Protein AF-R7IUG2-F1 (afdb_monomer_lite)

Secondary structure (DSSP, 8-state):
-HHHHHHHHHTT-EEEEES-HHHHHTSHHHHHHHHHTTPPTT-----EEEEEPPP------

Structure (mmCIF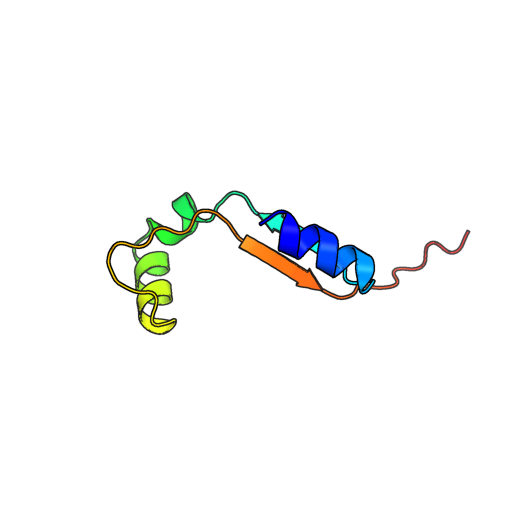, N/CA/C/O backbone):
data_AF-R7IUG2-F1
#
_entry.id   AF-R7IUG2-F1
#
loop_
_atom_site.group_PDB
_atom_site.id
_atom_site.type_symbol
_atom_site.label_atom_id
_atom_site.label_alt_id
_atom_site.label_comp_id
_atom_site.label_asym_id
_atom_site.label_entity_id
_atom_site.label_seq_id
_atom_site.pdbx_PDB_ins_code
_atom_site.Cartn_x
_atom_site.Cartn_y
_atom_site.Cartn_z
_atom_site.occupancy
_atom_site.B_iso_or_equiv
_atom_site.auth_seq_id
_atom_site.auth_comp_id
_atom_site.auth_asym_id
_atom_site.auth_atom_id
_atom_site.pdbx_PDB_model_num
ATOM 1 N N . MET A 1 1 ? -2.788 -8.521 -4.023 1.00 94.25 1 MET A N 1
ATOM 2 C CA . MET A 1 1 ? -1.688 -7.566 -4.300 1.00 94.25 1 MET A CA 1
ATOM 3 C C . MET A 1 1 ? -0.900 -7.952 -5.551 1.00 94.25 1 MET A C 1
ATOM 5 O O . MET A 1 1 ? -0.593 -7.062 -6.327 1.00 94.25 1 MET A O 1
ATOM 9 N N . GLU A 1 2 ? -0.641 -9.242 -5.800 1.00 96.38 2 GLU A N 1
ATOM 10 C CA . GLU A 1 2 ? 0.121 -9.738 -6.966 1.00 96.38 2 GLU A CA 1
ATOM 11 C C . GLU A 1 2 ? -0.316 -9.168 -8.326 1.00 96.38 2 GLU A C 1
ATOM 13 O O . GLU A 1 2 ? 0.514 -8.599 -9.025 1.00 96.38 2 GLU A O 1
ATOM 18 N N . ASN A 1 3 ? -1.611 -9.210 -8.667 1.00 97.81 3 ASN A N 1
ATOM 19 C CA . ASN A 1 3 ? -2.093 -8.669 -9.948 1.00 97.81 3 ASN A CA 1
ATOM 20 C C . ASN A 1 3 ? -1.688 -7.202 -10.173 1.00 97.81 3 ASN A C 1
ATOM 22 O O . ASN A 1 3 ? -1.336 -6.830 -11.286 1.00 97.81 3 ASN A O 1
ATOM 26 N N . MET A 1 4 ? -1.695 -6.370 -9.124 1.00 97.75 4 MET A N 1
ATOM 27 C CA . MET A 1 4 ? -1.287 -4.963 -9.229 1.00 97.75 4 MET A CA 1
ATOM 28 C C . MET A 1 4 ? 0.215 -4.825 -9.507 1.00 97.75 4 MET A C 1
ATOM 30 O O . MET A 1 4 ? 0.616 -3.955 -10.269 1.00 97.75 4 MET A O 1
ATOM 34 N N . VAL A 1 5 ? 1.039 -5.689 -8.909 1.00 97.75 5 VAL A N 1
ATOM 35 C CA . VAL A 1 5 ? 2.501 -5.721 -9.099 1.00 97.75 5 VAL A CA 1
ATOM 36 C C . VAL A 1 5 ? 2.867 -6.201 -10.507 1.00 97.75 5 VAL A C 1
ATOM 38 O O . VAL A 1 5 ? 3.740 -5.617 -11.153 1.00 97.75 5 VAL A O 1
ATOM 41 N N . LEU A 1 6 ? 2.173 -7.228 -11.010 1.00 98.19 6 LEU A N 1
ATOM 42 C CA . LEU A 1 6 ? 2.358 -7.724 -12.377 1.00 98.19 6 LEU A CA 1
ATOM 43 C C . LEU A 1 6 ? 2.003 -6.643 -13.406 1.00 98.19 6 LEU A C 1
ATOM 45 O O . LEU A 1 6 ? 2.815 -6.330 -14.272 1.00 98.19 6 LEU A O 1
ATOM 49 N N . GLN A 1 7 ? 0.846 -5.997 -13.247 1.00 98.31 7 GLN A N 1
ATOM 50 C CA . GLN A 1 7 ? 0.416 -4.915 -14.137 1.00 98.31 7 GLN A CA 1
ATOM 51 C C . GLN A 1 7 ? 1.327 -3.681 -14.061 1.00 98.31 7 GLN A C 1
ATOM 53 O O . GLN A 1 7 ? 1.635 -3.081 -15.087 1.00 98.31 7 GLN A O 1
ATOM 58 N N . ALA A 1 8 ? 1.821 -3.318 -12.872 1.00 97.69 8 ALA A N 1
ATOM 59 C CA . ALA A 1 8 ? 2.806 -2.244 -12.742 1.00 97.69 8 ALA A CA 1
ATOM 60 C C . ALA A 1 8 ? 4.070 -2.540 -13.568 1.00 97.69 8 ALA A C 1
ATOM 62 O O . 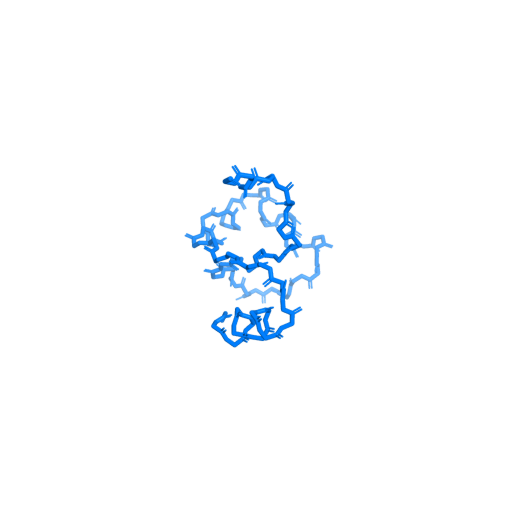ALA A 1 8 ? 4.539 -1.671 -14.300 1.00 97.69 8 ALA A O 1
ATOM 63 N N . THR A 1 9 ? 4.563 -3.781 -13.523 1.00 96.12 9 THR A N 1
ATOM 64 C CA . THR A 1 9 ? 5.734 -4.212 -14.302 1.00 96.12 9 THR A CA 1
ATOM 65 C C . THR A 1 9 ? 5.489 -4.108 -15.810 1.00 96.12 9 THR A C 1
ATOM 67 O O . THR A 1 9 ? 6.345 -3.583 -16.522 1.00 96.12 9 THR A O 1
ATOM 70 N N . GLU A 1 10 ? 4.323 -4.546 -16.297 1.00 97.81 10 GLU A N 1
ATOM 71 C CA . GLU A 1 10 ? 3.938 -4.432 -17.717 1.00 97.81 10 GLU A CA 1
ATOM 72 C C . GLU A 1 10 ? 3.899 -2.973 -18.203 1.00 97.81 10 GLU A C 1
ATOM 74 O O . GLU A 1 10 ? 4.252 -2.687 -19.345 1.00 97.81 10 GLU A O 1
ATOM 79 N N . LEU A 1 11 ? 3.533 -2.042 -17.319 1.00 96.75 11 LEU A N 1
ATOM 80 C CA . LEU A 1 11 ? 3.477 -0.603 -17.593 1.00 96.75 11 LEU A CA 1
ATOM 81 C C . LEU A 1 11 ? 4.817 0.126 -17.368 1.00 96.75 11 LEU A C 1
ATOM 83 O O . LEU A 1 11 ? 4.874 1.348 -17.499 1.00 96.75 11 LEU A O 1
ATOM 87 N N . GLY A 1 12 ? 5.892 -0.584 -17.006 1.00 94.81 12 GLY A N 1
ATOM 88 C CA . GLY A 1 12 ? 7.190 0.027 -16.687 1.00 94.81 12 GLY A CA 1
ATOM 89 C C . GLY A 1 12 ? 7.215 0.803 -15.361 1.00 94.81 12 GLY A C 1
ATOM 90 O O . GLY A 1 12 ? 8.115 1.612 -15.129 1.00 94.81 12 GLY A O 1
ATOM 91 N N . ILE A 1 13 ? 6.242 0.566 -14.480 1.00 96.44 13 ILE A N 1
ATOM 92 C CA . ILE A 1 13 ? 6.132 1.163 -13.147 1.00 96.44 13 ILE A CA 1
ATOM 93 C C . ILE A 1 13 ? 6.805 0.230 -12.138 1.00 96.44 13 ILE A C 1
ATOM 95 O O . ILE A 1 13 ? 6.577 -0.979 -12.120 1.00 96.44 13 ILE A O 1
ATOM 99 N N . ALA A 1 14 ? 7.629 0.786 -11.254 1.00 96.38 14 ALA A N 1
ATOM 100 C CA . ALA A 1 14 ? 8.178 0.017 -10.151 1.00 96.38 14 ALA A CA 1
ATOM 101 C C . ALA A 1 14 ? 7.159 -0.112 -9.021 1.00 96.38 14 ALA A C 1
ATOM 103 O O . ALA A 1 14 ? 6.424 0.824 -8.706 1.00 96.38 14 ALA A O 1
ATOM 104 N N . SER A 1 15 ? 7.153 -1.278 -8.381 1.00 96.75 15 SER A N 1
ATOM 105 C CA . SER A 1 15 ? 6.225 -1.583 -7.299 1.00 96.75 15 SER A CA 1
ATOM 106 C C . SER A 1 15 ? 6.899 -2.316 -6.145 1.00 96.75 15 SER A C 1
ATOM 108 O O . SER A 1 15 ? 7.808 -3.114 -6.373 1.00 96.75 15 SER A O 1
ATOM 110 N N . CYS A 1 16 ? 6.417 -2.096 -4.922 1.00 96.44 16 CYS A N 1
ATOM 111 C CA . CYS A 1 16 ? 6.860 -2.808 -3.723 1.00 96.44 16 CYS A CA 1
ATOM 112 C C . CYS A 1 16 ? 5.667 -3.155 -2.823 1.00 96.44 16 CYS A C 1
ATOM 114 O O . CYS A 1 16 ? 4.812 -2.302 -2.568 1.00 96.44 16 CYS A O 1
ATOM 116 N N . ILE A 1 17 ? 5.624 -4.397 -2.327 1.00 97.12 17 ILE A N 1
ATOM 117 C CA . ILE A 1 17 ? 4.668 -4.812 -1.295 1.00 97.12 17 ILE A CA 1
ATOM 118 C C . ILE A 1 17 ? 5.277 -4.537 0.077 1.00 97.12 17 ILE A C 1
ATOM 120 O O . ILE A 1 17 ? 6.338 -5.065 0.406 1.00 97.12 17 ILE A O 1
ATOM 124 N N . VAL A 1 18 ? 4.572 -3.768 0.904 1.00 96.31 18 VAL A N 1
ATOM 125 C CA . VAL A 1 18 ? 4.954 -3.533 2.302 1.00 96.31 18 VAL A CA 1
ATOM 126 C C . VAL A 1 18 ? 4.018 -4.325 3.211 1.00 96.31 18 VAL A C 1
ATOM 128 O O . VAL A 1 18 ? 2.856 -3.964 3.404 1.00 96.31 18 VAL A O 1
ATOM 131 N N . SER A 1 19 ? 4.534 -5.414 3.784 1.00 94.25 19 SER A N 1
ATOM 132 C CA . SER A 1 19 ? 3.791 -6.328 4.667 1.00 94.25 19 SER A CA 1
ATOM 133 C C . SER A 1 19 ? 3.751 -5.822 6.114 1.00 94.25 19 SER A C 1
ATOM 135 O O . SER A 1 19 ? 4.254 -6.482 7.018 1.00 94.25 19 SER A O 1
ATOM 137 N N . ARG A 1 20 ? 3.219 -4.612 6.321 1.00 94.31 20 ARG A N 1
ATOM 138 C CA .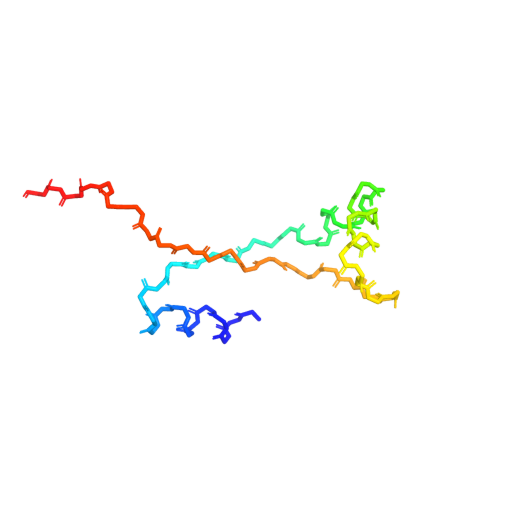 ARG A 1 20 ? 3.025 -4.006 7.657 1.00 94.31 20 ARG A CA 1
ATOM 139 C C . ARG A 1 20 ? 1.665 -3.322 7.826 1.00 94.31 20 ARG A C 1
ATOM 141 O O . ARG A 1 20 ? 1.487 -2.498 8.715 1.00 94.31 20 ARG A O 1
ATOM 148 N N . GLY A 1 21 ? 0.718 -3.611 6.930 1.00 95.19 21 GLY A N 1
ATOM 149 C CA . GLY A 1 21 ? -0.598 -2.968 6.925 1.00 95.19 21 GLY A CA 1
ATOM 150 C C . GLY A 1 21 ? -1.342 -3.154 8.244 1.00 95.19 21 GLY A C 1
ATOM 151 O O . GLY A 1 21 ? -1.842 -2.185 8.815 1.00 95.19 21 GLY A O 1
ATOM 152 N N . TYR A 1 22 ? -1.341 -4.380 8.763 1.00 95.38 22 TYR A N 1
ATOM 153 C CA . TYR A 1 22 ? -2.072 -4.728 9.974 1.00 95.38 22 TYR A CA 1
ATOM 154 C C . TYR A 1 22 ? -1.506 -4.010 11.205 1.00 95.38 22 TYR A C 1
ATOM 156 O O . TYR A 1 22 ? -2.235 -3.349 11.946 1.00 95.38 22 TYR A O 1
ATOM 164 N N . GLU A 1 23 ? -0.191 -4.057 11.408 1.00 95.88 23 GLU A N 1
ATOM 165 C CA . GLU A 1 23 ? 0.466 -3.407 12.542 1.00 95.88 23 GLU A CA 1
ATOM 166 C C . GLU A 1 23 ? 0.331 -1.884 12.468 1.00 95.88 23 GLU A C 1
ATOM 168 O O . GLU A 1 23 ? 0.076 -1.241 13.483 1.00 95.88 23 GLU A O 1
ATOM 173 N N . THR A 1 24 ? 0.431 -1.298 11.271 1.00 96.19 24 THR A N 1
ATOM 174 C CA . THR A 1 24 ? 0.234 0.144 11.081 1.00 96.19 24 THR A CA 1
ATOM 175 C C . THR A 1 24 ? -1.189 0.568 11.449 1.00 96.19 24 THR A C 1
ATOM 177 O O . THR A 1 24 ? -1.364 1.534 12.195 1.00 96.19 24 THR A O 1
ATOM 180 N N . PHE A 1 25 ? -2.206 -0.156 10.980 1.00 96.88 25 PHE A N 1
ATOM 181 C CA . PHE A 1 25 ? -3.608 0.243 11.135 1.00 96.88 25 PHE A CA 1
ATOM 182 C C . PHE A 1 25 ? -4.315 -0.300 12.382 1.00 96.88 25 PHE A C 1
ATOM 184 O O . PHE A 1 25 ? -5.419 0.137 12.702 1.00 96.88 25 PHE A O 1
ATOM 191 N N . SER A 1 26 ? -3.660 -1.177 13.143 1.00 95.50 26 SER A N 1
ATOM 192 C CA . SER A 1 26 ? -4.107 -1.577 14.485 1.00 95.50 26 SER A CA 1
ATOM 193 C C . SER A 1 26 ? -3.806 -0.524 15.567 1.00 95.50 26 SER A C 1
ATOM 195 O O . SER A 1 26 ? -4.372 -0.598 16.662 1.00 95.50 26 SER A O 1
ATOM 197 N N . SER A 1 27 ? -2.978 0.485 15.270 1.00 96.62 27 SER A N 1
ATOM 198 C CA . SER A 1 27 ? -2.746 1.652 16.138 1.00 96.62 27 SER A CA 1
ATOM 199 C C . SER A 1 27 ? -3.949 2.611 16.183 1.00 96.62 27 SER A C 1
ATOM 201 O O . SER A 1 27 ? -4.857 2.544 15.349 1.00 96.62 27 SER A O 1
ATOM 203 N N . GLU A 1 28 ? -3.988 3.520 17.164 1.00 97.25 28 GLU A N 1
ATOM 204 C CA . GLU A 1 28 ? -5.041 4.544 17.231 1.00 97.25 28 GLU A CA 1
ATOM 205 C C . GLU A 1 28 ? -4.932 5.529 16.061 1.00 97.25 28 GLU A C 1
ATOM 207 O O . GLU A 1 28 ? -5.937 5.852 15.423 1.00 97.25 28 GLU A O 1
ATOM 212 N N . GLU A 1 29 ? -3.713 5.963 15.757 1.00 97.25 29 GLU A N 1
ATOM 213 C CA . GLU A 1 29 ? -3.384 6.863 14.656 1.00 97.25 29 GLU A CA 1
ATOM 214 C C . GLU A 1 29 ? -3.765 6.238 13.314 1.00 97.25 29 GLU A C 1
ATOM 216 O O . GLU A 1 29 ? -4.441 6.869 12.503 1.00 97.25 29 GLU A O 1
ATOM 221 N N . GLY A 1 30 ? -3.425 4.964 13.112 1.00 96.44 30 GLY A N 1
ATOM 222 C CA . GLY A 1 30 ? -3.818 4.216 11.924 1.00 96.44 30 GLY A CA 1
ATOM 223 C C . GLY A 1 30 ? -5.338 4.158 11.761 1.00 96.44 30 GLY A C 1
ATOM 224 O O . GLY A 1 30 ? -5.865 4.495 10.700 1.00 96.44 30 GLY A O 1
ATOM 225 N N . ARG A 1 31 ? -6.080 3.818 12.822 1.00 96.50 31 ARG A N 1
ATOM 226 C CA . ARG A 1 31 ? -7.553 3.810 12.767 1.00 96.50 31 ARG A CA 1
ATOM 227 C C . ARG A 1 31 ? -8.160 5.184 12.468 1.00 96.50 31 ARG A C 1
ATOM 229 O O . ARG A 1 31 ? -9.233 5.231 11.868 1.00 96.50 31 ARG A O 1
ATOM 236 N N . LYS A 1 32 ? -7.524 6.290 12.878 1.00 97.69 32 LYS A N 1
ATOM 237 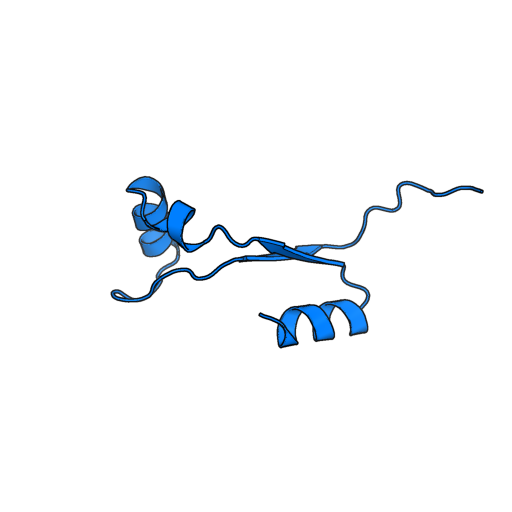C CA . LYS A 1 32 ? -7.958 7.651 12.501 1.00 97.69 32 LYS A CA 1
ATOM 238 C C . LYS A 1 32 ? -7.794 7.870 10.998 1.00 97.69 32 LYS A C 1
ATOM 240 O O . LYS A 1 32 ? -8.769 8.232 10.349 1.00 97.69 32 LYS A O 1
ATOM 245 N N . ILE A 1 33 ? -6.636 7.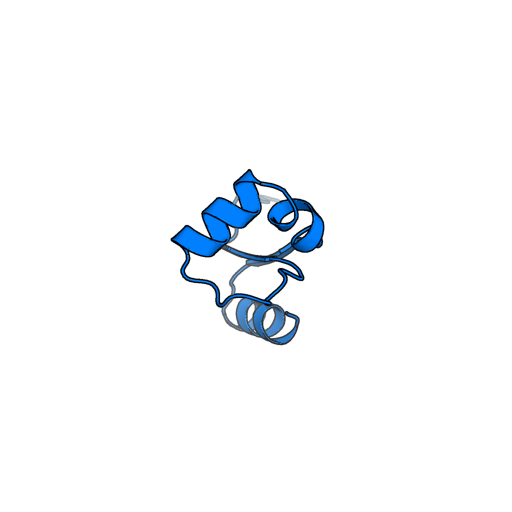512 10.442 1.00 97.19 33 ILE A N 1
ATOM 246 C CA . ILE A 1 33 ? -6.373 7.586 8.997 1.00 97.19 33 ILE A CA 1
ATOM 247 C C . ILE A 1 33 ? -7.382 6.738 8.204 1.00 97.19 33 ILE A C 1
ATOM 249 O O . ILE A 1 33 ? -7.912 7.201 7.202 1.00 97.19 33 ILE A O 1
ATOM 253 N N . MET A 1 34 ? -7.729 5.528 8.664 1.00 97.00 34 MET A N 1
ATOM 254 C CA . MET A 1 34 ? -8.755 4.708 7.995 1.00 97.00 34 MET A CA 1
ATOM 255 C C . MET A 1 34 ? -10.124 5.387 7.927 1.00 97.00 34 MET A C 1
ATOM 257 O O . MET A 1 34 ? -10.824 5.231 6.931 1.00 97.00 34 MET A O 1
ATOM 261 N N . LYS A 1 35 ? -10.511 6.127 8.973 1.00 96.62 35 LYS A N 1
ATOM 262 C CA . LYS A 1 35 ? -11.763 6.896 8.976 1.00 96.62 35 LYS A CA 1
ATOM 263 C C . LYS A 1 35 ? -11.684 8.086 8.026 1.00 96.62 35 LYS A C 1
ATOM 265 O O . LYS A 1 35 ? -12.644 8.338 7.311 1.00 96.62 35 LYS A O 1
ATOM 270 N N . GLU A 1 36 ? -10.556 8.794 8.017 1.00 97.88 36 GLU A N 1
ATOM 271 C CA . GLU A 1 36 ? -10.307 9.919 7.106 1.00 97.88 36 GLU A CA 1
ATOM 272 C C . GLU A 1 36 ? -10.308 9.485 5.635 1.00 97.88 36 GLU A C 1
ATOM 274 O O . GLU A 1 36 ? -10.785 10.222 4.782 1.00 97.88 36 GLU A O 1
ATOM 279 N N . TRP A 1 37 ? -9.815 8.279 5.340 1.00 97.25 37 TRP A N 1
ATOM 280 C CA . TRP A 1 37 ? -9.847 7.669 4.005 1.00 97.25 37 TRP A CA 1
ATOM 281 C C . TRP A 1 37 ? -11.156 6.929 3.701 1.00 97.25 37 TRP A C 1
ATOM 283 O O . TRP A 1 37 ? -11.229 6.211 2.706 1.00 97.25 37 TRP A O 1
ATOM 293 N N . GLU A 1 38 ? -12.167 7.071 4.564 1.00 97.94 38 GLU A N 1
ATOM 294 C CA . GLU A 1 38 ? -13.510 6.507 4.384 1.00 97.94 38 GLU A CA 1
ATOM 295 C C . GLU A 1 38 ? -13.517 4.977 4.189 1.00 97.94 38 GLU A C 1
ATOM 297 O O . GLU A 1 38 ? -14.390 4.412 3.526 1.00 97.94 38 GLU A O 1
ATOM 302 N N . VAL A 1 39 ? -12.551 4.273 4.794 1.00 96.75 39 VAL A N 1
ATOM 303 C CA . VAL A 1 39 ? -12.498 2.808 4.749 1.00 96.75 39 VAL A CA 1
ATOM 304 C C . VAL A 1 39 ? -13.673 2.242 5.559 1.00 96.75 39 VAL A C 1
ATOM 306 O O . VAL A 1 39 ? -13.840 2.615 6.726 1.00 96.75 39 VAL A O 1
ATOM 309 N N . PRO A 1 40 ? -14.482 1.322 4.995 1.00 97.19 40 PRO A N 1
ATOM 310 C CA . PRO A 1 40 ? -15.628 0.766 5.700 1.00 97.19 40 PRO A CA 1
ATOM 311 C C . PRO A 1 40 ? -15.255 0.097 7.028 1.00 97.19 40 PRO A C 1
ATOM 313 O O . PRO A 1 40 ? -14.208 -0.540 7.171 1.00 97.19 40 PRO A O 1
ATOM 316 N N . GLN A 1 41 ? -16.152 0.202 8.009 1.00 93.81 41 GLN A N 1
ATOM 317 C CA . GLN A 1 41 ? -15.960 -0.435 9.308 1.00 93.81 41 GLN A CA 1
ATOM 318 C C . GLN A 1 41 ? -15.894 -1.964 9.167 1.00 93.81 41 GLN A C 1
ATOM 320 O O . GLN A 1 41 ? -16.643 -2.563 8.400 1.00 93.81 41 GLN A O 1
ATOM 325 N N . GLY A 1 42 ? -15.008 -2.597 9.940 1.00 94.25 42 GLY A N 1
ATOM 326 C CA . GLY A 1 42 ? -14.808 -4.051 9.930 1.00 94.25 42 GLY A CA 1
ATOM 327 C C . GLY A 1 42 ? -13.777 -4.540 8.910 1.00 94.25 42 GLY A C 1
ATOM 328 O O . GLY A 1 42 ? -13.486 -5.730 8.877 1.00 94.25 42 GLY A O 1
ATOM 329 N N . TYR A 1 43 ? -13.203 -3.643 8.106 1.00 96.25 43 TYR A N 1
ATOM 330 C CA . TYR A 1 43 ? -12.088 -3.968 7.222 1.00 96.25 43 TYR A CA 1
ATOM 331 C C . TYR A 1 43 ? -10.763 -3.881 7.979 1.00 96.25 43 TYR A C 1
ATOM 333 O O . TYR A 1 43 ? -10.587 -3.037 8.857 1.00 96.25 43 TYR A O 1
ATOM 341 N N . GLU A 1 44 ? -9.811 -4.721 7.586 1.00 95.12 44 GLU A N 1
ATOM 342 C CA . GLU A 1 44 ? -8.449 -4.722 8.114 1.00 95.12 44 GLU A CA 1
ATOM 343 C C . GLU A 1 44 ? -7.444 -4.541 6.978 1.00 95.12 44 GLU A C 1
ATOM 345 O O . GLU A 1 44 ? -7.562 -5.153 5.912 1.00 95.12 44 GLU A O 1
ATOM 350 N N . CYS A 1 45 ? -6.425 -3.712 7.203 1.00 95.31 45 CYS A N 1
ATOM 351 C CA . CYS A 1 45 ? -5.360 -3.534 6.227 1.00 95.31 45 CYS A CA 1
ATOM 352 C C . CYS A 1 45 ? -4.428 -4.752 6.232 1.00 95.31 45 CYS A C 1
ATOM 354 O O . CYS A 1 45 ? -3.818 -5.065 7.248 1.00 95.31 45 CYS A O 1
ATOM 356 N N . GLN A 1 46 ? -4.277 -5.409 5.081 1.00 94.50 46 GLN A N 1
ATOM 357 C CA . GLN A 1 46 ? -3.394 -6.575 4.928 1.00 94.50 46 GLN A CA 1
ATOM 358 C C . GLN A 1 46 ? -1.991 -6.204 4.419 1.00 94.50 46 GLN A C 1
ATOM 360 O O . GLN A 1 46 ? -1.049 -6.979 4.545 1.00 94.50 46 GLN A O 1
ATOM 365 N N . GLY A 1 47 ? -1.823 -5.016 3.841 1.00 94.69 47 GLY A N 1
ATOM 366 C CA . GLY A 1 47 ? -0.553 -4.571 3.280 1.00 94.69 47 GLY A CA 1
ATOM 367 C C . GLY A 1 47 ? -0.727 -3.427 2.296 1.00 94.69 47 GLY A C 1
ATOM 368 O O . GLY A 1 47 ? -1.846 -3.060 1.934 1.00 94.69 47 GLY A O 1
ATOM 369 N N . PHE A 1 48 ? 0.400 -2.876 1.862 1.00 96.06 48 PHE A N 1
ATOM 370 C CA . PHE A 1 48 ? 0.447 -1.775 0.905 1.00 96.06 48 PHE A CA 1
ATOM 371 C C . PHE A 1 48 ? 1.072 -2.240 -0.403 1.00 96.06 48 PHE A C 1
ATOM 373 O O . PHE A 1 48 ? 2.022 -3.023 -0.387 1.00 96.06 48 PHE A O 1
ATOM 380 N N .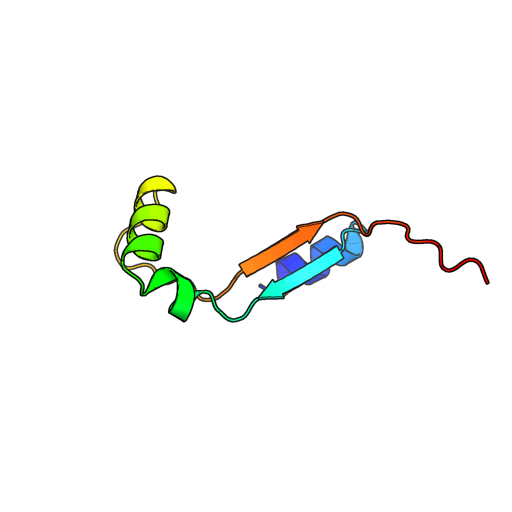 VAL A 1 49 ? 0.598 -1.691 -1.518 1.00 97.25 49 VAL A N 1
ATOM 381 C CA . VAL A 1 49 ? 1.307 -1.725 -2.800 1.00 97.25 49 VAL A CA 1
ATOM 382 C C . VAL A 1 49 ? 1.740 -0.299 -3.101 1.00 97.25 49 VAL A C 1
ATOM 384 O O . VAL A 1 49 ? 0.909 0.546 -3.422 1.00 97.25 49 VAL A O 1
ATOM 387 N N . ILE A 1 50 ? 3.033 -0.024 -2.957 1.00 96.88 50 ILE A N 1
ATOM 388 C CA . ILE A 1 50 ? 3.606 1.272 -3.320 1.00 96.88 50 ILE A CA 1
ATOM 389 C C . ILE A 1 50 ? 4.005 1.212 -4.788 1.00 96.88 50 ILE A C 1
ATOM 391 O O . ILE A 1 50 ? 4.636 0.240 -5.205 1.00 96.88 50 ILE A O 1
ATOM 395 N N . LEU A 1 51 ? 3.634 2.238 -5.552 1.00 96.88 51 LEU A N 1
ATOM 396 C CA . LEU A 1 51 ? 3.921 2.380 -6.976 1.00 96.88 51 LEU A CA 1
ATOM 397 C C . LEU A 1 51 ? 4.720 3.661 -7.213 1.00 96.88 51 LEU A C 1
ATOM 399 O O . LEU A 1 51 ? 4.466 4.678 -6.568 1.00 96.88 51 LEU A O 1
ATOM 403 N N . GLY A 1 52 ? 5.654 3.624 -8.155 1.00 95.56 52 GLY A N 1
ATOM 404 C CA . GLY A 1 52 ? 6.410 4.803 -8.552 1.00 95.56 52 GLY A CA 1
ATOM 405 C C . GLY A 1 52 ? 7.243 4.566 -9.801 1.00 95.56 52 GLY A C 1
ATOM 406 O O . GLY A 1 52 ? 7.553 3.431 -10.165 1.00 95.56 52 GLY A O 1
ATOM 407 N N . TYR A 1 53 ? 7.629 5.650 -10.463 1.00 94.19 53 TYR A N 1
ATOM 408 C CA . TYR A 1 53 ? 8.663 5.579 -11.486 1.00 94.19 53 TYR A CA 1
ATOM 409 C C . TYR A 1 53 ? 10.014 5.440 -10.791 1.00 94.19 53 TYR A C 1
ATOM 411 O O . TYR A 1 53 ? 10.302 6.164 -9.838 1.00 94.19 53 TYR A O 1
ATOM 419 N N . LYS A 1 54 ? 10.830 4.480 -11.236 1.00 82.81 54 LYS A N 1
ATOM 420 C CA . LYS A 1 54 ? 12.209 4.374 -10.755 1.00 82.81 54 LYS A CA 1
ATOM 421 C C . LYS A 1 54 ? 12.941 5.647 -11.140 1.00 82.81 54 LYS A C 1
ATOM 423 O O . LYS A 1 54 ? 12.975 6.000 -12.316 1.00 82.81 54 LYS A O 1
ATOM 428 N N . ASP A 1 55 ? 13.529 6.293 -10.145 1.00 77.12 55 ASP A N 1
ATOM 429 C CA . ASP A 1 55 ? 14.451 7.382 -10.399 1.00 77.12 55 ASP A CA 1
ATOM 430 C C . ASP A 1 55 ? 15.664 6.815 -11.146 1.00 77.12 55 ASP A C 1
ATOM 432 O O . ASP A 1 55 ? 16.192 5.756 -10.777 1.00 77.12 55 ASP A O 1
ATOM 436 N N . ILE A 1 56 ? 16.083 7.479 -12.223 1.00 61.97 56 ILE A N 1
ATOM 437 C CA . ILE A 1 56 ? 17.280 7.085 -12.967 1.00 61.97 56 ILE A CA 1
ATOM 438 C C . ILE A 1 56 ? 18.474 7.611 -12.170 1.00 61.97 56 ILE A C 1
ATOM 440 O O . ILE A 1 56 ? 19.127 8.574 -12.560 1.00 61.97 56 ILE A O 1
ATOM 444 N N . VAL A 1 57 ? 18.782 6.989 -11.033 1.00 60.41 57 VAL A N 1
ATOM 445 C CA . VAL A 1 57 ? 20.141 7.094 -10.503 1.00 60.41 57 VAL A CA 1
ATOM 446 C C . VAL A 1 57 ? 20.979 6.237 -11.439 1.00 60.41 57 VAL A C 1
ATOM 448 O O . VAL A 1 57 ? 20.946 5.009 -11.364 1.00 60.41 57 VAL A O 1
ATOM 451 N N . GLY A 1 58 ? 21.605 6.896 -12.415 1.00 49.62 58 GLY A N 1
ATOM 452 C CA . GLY A 1 58 ? 22.358 6.260 -13.482 1.00 49.62 58 GLY A CA 1
ATOM 453 C C . GLY A 1 58 ? 23.276 5.171 -12.939 1.00 49.62 58 GLY A C 1
ATOM 454 O O . GLY A 1 58 ? 24.263 5.447 -12.266 1.00 49.62 58 GLY A O 1
ATOM 455 N N . HIS A 1 59 ? 22.994 3.922 -13.303 1.00 51.53 59 HIS A N 1
ATOM 456 C CA . HIS A 1 59 ? 24.078 2.999 -13.591 1.00 51.53 59 HIS A CA 1
ATOM 457 C C . HIS A 1 59 ? 24.654 3.420 -14.948 1.00 51.53 59 HIS A C 1
ATOM 459 O O . HIS A 1 59 ? 24.410 2.774 -15.965 1.00 51.53 59 HIS A O 1
ATOM 465 N N . GLU A 1 60 ? 25.388 4.535 -14.962 1.00 44.47 60 GLU A N 1
ATOM 466 C CA . GLU A 1 60 ? 26.472 4.686 -15.925 1.00 44.47 60 GLU A CA 1
ATOM 467 C C . GLU A 1 60 ? 27.464 3.565 -15.596 1.00 44.47 60 GLU A C 1
ATOM 469 O O . GLU A 1 60 ? 28.102 3.549 -14.540 1.00 44.47 60 GLU A O 1
ATOM 474 N N . LYS A 1 61 ? 27.476 2.543 -16.450 1.00 41.88 61 LYS A N 1
ATOM 475 C CA . LYS A 1 61 ? 28.667 1.731 -16.661 1.00 41.88 61 LYS A CA 1
ATOM 476 C C . LYS A 1 61 ? 29.492 2.381 -17.753 1.00 41.88 61 LYS A C 1
ATOM 478 O O . LYS A 1 61 ? 28.865 2.869 -18.719 1.00 41.88 61 LYS A O 1
#

Foldseek 3Di:
DVVVCVVCVVVQKHKDKAQCQQVQLVDPVNVVVCVVVVPDPPDGGRIDIDIGHDDCPDPPD

Radius of gyration: 15.36 Å; chains: 1; bounding box: 45×20×35 Å

pLDDT: mean 91.42, std 13.71, range [41.88, 98.31]

Sequence (61 aa):
MENMVLQATELGIASCIVSRGYETFSSEEGRKIMKEWEVPQGYECQGFVILGYKDIVGHEK